Protein AF-A0A2G6ERZ7-F1 (afdb_monomer_lite)

Radius of gyration: 15.94 Å; chains: 1; bounding box: 24×26×52 Å

Secondary structure (DSSP, 8-state):
----EEEEEE--SSS-HHHHHHHHHHHT-SEEEEEESTTS-------TTPPP-----EEEEEEE-TT----

Foldseek 3Di:
DQDKDKDKDKADPVRDQVNVVVVLVLQPFPDKDKAAPPPPQPQPPDDVPDDTPGPRIIIIMGMGHPPRDGD

pLDDT: mean 76.34, std 14.05, range [49.41, 91.81]

Sequence (71 aa):
MQDWLEIKLQTTEQYDSDRLEEALFAAGALSVTLTSKADEAILIEPAPGELPLWEKGMIVTGLFAQGFAVA

Structure (mmCIF, N/CA/C/O backbone):
data_AF-A0A2G6ERZ7-F1
#
_entry.id   AF-A0A2G6ERZ7-F1
#
loop_
_atom_site.group_PDB
_atom_site.id
_atom_site.type_symbol
_atom_site.label_atom_id
_atom_site.label_alt_id
_atom_site.label_comp_id
_atom_site.label_asym_id
_atom_site.label_entity_id
_atom_site.label_seq_id
_atom_site.pdbx_PDB_ins_code
_atom_site.Cartn_x
_atom_site.Cartn_y
_atom_site.Cartn_z
_atom_site.occupancy
_atom_site.B_iso_or_equiv
_atom_site.auth_seq_id
_atom_site.auth_comp_id
_atom_site.auth_asym_id
_atom_site.auth_atom_id
_atom_site.pdbx_PDB_model_num
ATOM 1 N N . MET A 1 1 ? -1.253 14.229 22.928 1.00 49.41 1 MET A N 1
ATOM 2 C CA . MET A 1 1 ? -0.336 14.096 21.780 1.00 49.41 1 MET A CA 1
ATOM 3 C C . MET A 1 1 ? -1.019 13.148 20.813 1.00 49.41 1 MET A C 1
ATOM 5 O O . MET A 1 1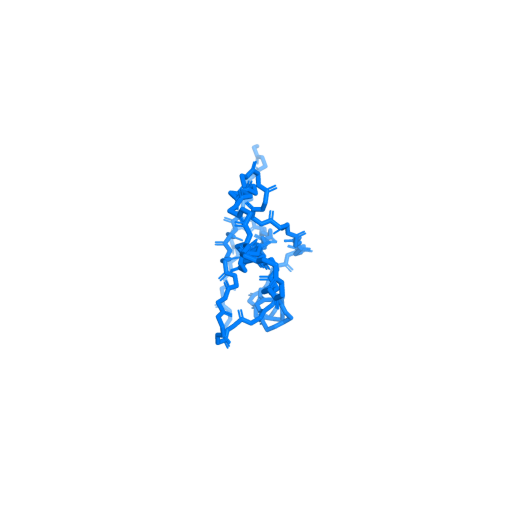 ? -1.558 12.153 21.277 1.00 49.41 1 MET A O 1
ATOM 9 N N . GLN A 1 2 ? -1.183 13.527 19.546 1.00 52.97 2 GLN A N 1
ATOM 10 C CA . GLN A 1 2 ? -1.776 12.633 18.547 1.00 52.97 2 GLN A CA 1
ATOM 11 C C . GLN A 1 2 ? -0.661 11.722 18.052 1.00 52.97 2 GLN A C 1
ATOM 13 O O . GLN A 1 2 ? 0.160 12.134 17.241 1.00 52.97 2 GLN A O 1
ATOM 18 N N . ASP A 1 3 ? -0.607 10.523 18.615 1.00 77.19 3 ASP A N 1
ATOM 19 C CA . ASP A 1 3 ? 0.434 9.541 18.350 1.00 77.19 3 ASP A CA 1
ATOM 20 C C . ASP A 1 3 ? -0.044 8.621 17.217 1.00 77.19 3 ASP A C 1
ATOM 22 O O . ASP A 1 3 ? -0.77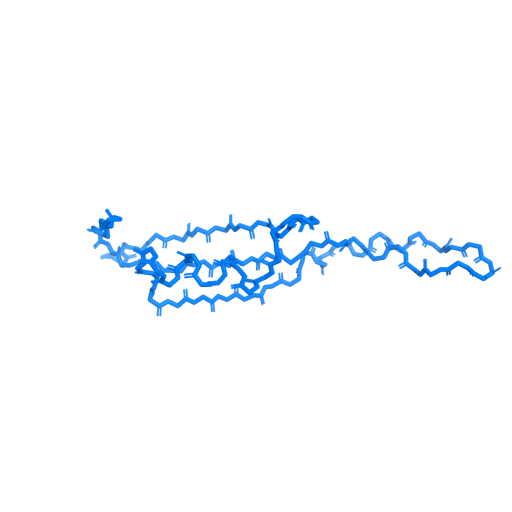0 7.658 17.437 1.00 77.19 3 ASP A O 1
ATOM 26 N N . TRP A 1 4 ? 0.298 8.951 15.978 1.00 81.12 4 TRP A N 1
ATOM 27 C CA . TRP A 1 4 ? -0.040 8.156 14.795 1.00 81.12 4 TRP A CA 1
ATOM 28 C C . TRP A 1 4 ? 1.230 7.605 14.153 1.00 81.12 4 TRP A C 1
ATOM 30 O O . TRP A 1 4 ? 2.307 8.185 14.297 1.00 81.12 4 TRP A O 1
ATOM 40 N N . LEU A 1 5 ? 1.110 6.466 13.468 1.00 86.81 5 LEU A N 1
ATOM 41 C CA . LEU A 1 5 ? 2.214 5.854 12.730 1.00 86.81 5 LEU A CA 1
ATOM 42 C C . LEU A 1 5 ? 2.005 6.075 11.231 1.00 86.81 5 LEU A C 1
ATOM 44 O O . LEU A 1 5 ? 0.936 5.787 10.700 1.00 86.81 5 LEU A O 1
ATOM 48 N N . GLU A 1 6 ? 3.040 6.561 10.554 1.00 90.06 6 GLU A N 1
ATOM 49 C CA . GLU A 1 6 ? 3.074 6.719 9.100 1.00 90.06 6 GLU A CA 1
ATOM 50 C C . GLU A 1 6 ? 4.050 5.710 8.499 1.00 90.06 6 GLU A C 1
ATOM 52 O O . GLU A 1 6 ? 5.195 5.614 8.943 1.00 90.06 6 GLU A O 1
ATOM 57 N N . ILE A 1 7 ? 3.618 4.975 7.475 1.00 89.00 7 ILE A N 1
ATOM 58 C CA . ILE A 1 7 ? 4.464 4.035 6.734 1.00 89.00 7 ILE A CA 1
ATOM 59 C C . ILE A 1 7 ? 4.501 4.469 5.272 1.00 89.00 7 ILE A C 1
ATOM 61 O O . ILE A 1 7 ? 3.458 4.540 4.632 1.00 89.00 7 ILE A O 1
ATOM 65 N N . LYS A 1 8 ? 5.699 4.727 4.734 1.00 89.62 8 LYS A N 1
ATOM 66 C CA . LYS A 1 8 ? 5.914 5.070 3.319 1.00 89.62 8 LYS A CA 1
ATOM 67 C C . LYS A 1 8 ? 6.559 3.907 2.590 1.00 89.62 8 LYS A C 1
ATOM 69 O O . LYS A 1 8 ? 7.624 3.442 2.989 1.00 89.62 8 LYS A O 1
ATOM 74 N N . LEU A 1 9 ? 5.929 3.473 1.510 1.00 87.00 9 LEU A N 1
ATOM 75 C CA . LEU A 1 9 ? 6.381 2.384 0.657 1.00 87.00 9 LEU A CA 1
ATOM 76 C C . LEU A 1 9 ? 6.573 2.920 -0.756 1.00 87.00 9 LEU A C 1
ATOM 78 O O . LEU A 1 9 ? 5.713 3.621 -1.275 1.00 87.00 9 LEU A O 1
ATOM 82 N N . GLN A 1 10 ? 7.695 2.598 -1.386 1.00 87.38 10 GLN A N 1
ATOM 83 C CA . GLN A 1 10 ? 7.936 2.958 -2.779 1.00 87.38 10 GLN A CA 1
ATOM 84 C C . GLN A 1 10 ? 7.515 1.802 -3.688 1.00 87.38 10 GLN A C 1
ATOM 86 O O . GLN A 1 10 ? 7.910 0.658 -3.462 1.00 87.38 10 GLN A O 1
ATOM 91 N N . THR A 1 11 ? 6.752 2.105 -4.738 1.00 84.56 11 THR A N 1
ATOM 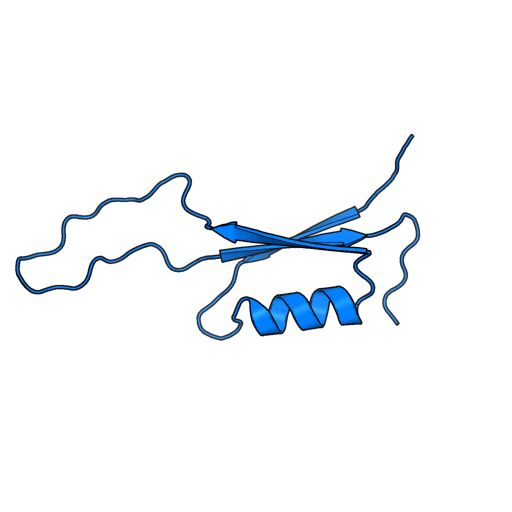92 C CA . THR A 1 11 ? 6.427 1.139 -5.788 1.00 84.56 11 THR A CA 1
ATOM 93 C C . THR A 1 11 ? 7.694 0.694 -6.503 1.00 84.56 11 THR A C 1
ATOM 95 O O . THR A 1 11 ? 8.590 1.496 -6.774 1.00 84.56 11 THR A O 1
ATOM 98 N N . THR A 1 12 ? 7.732 -0.571 -6.889 1.00 82.12 12 THR A N 1
ATOM 99 C CA . THR A 1 12 ? 8.806 -1.161 -7.695 1.00 82.12 12 THR A CA 1
ATOM 100 C C . THR A 1 12 ? 8.197 -1.794 -8.942 1.00 82.12 12 THR A C 1
ATOM 102 O O . THR A 1 12 ? 6.978 -1.873 -9.059 1.00 82.12 12 THR A O 1
ATOM 105 N N . GLU A 1 13 ? 9.011 -2.306 -9.866 1.00 77.56 13 GLU A N 1
ATOM 106 C CA . GLU A 1 13 ? 8.483 -3.027 -11.038 1.00 77.56 13 GLU A CA 1
ATOM 107 C C . GLU A 1 13 ? 7.648 -4.266 -10.665 1.00 77.56 13 GLU A C 1
ATOM 109 O O . GLU A 1 13 ? 6.820 -4.713 -11.453 1.00 77.56 13 GLU A O 1
ATOM 114 N N . GLN A 1 14 ? 7.849 -4.818 -9.463 1.00 81.06 14 GLN A N 1
ATOM 115 C CA . GLN A 1 14 ? 7.144 -6.005 -8.975 1.00 81.06 14 GLN A CA 1
ATOM 116 C C . GLN A 1 14 ? 5.921 -5.680 -8.095 1.00 81.06 14 GLN A C 1
ATOM 118 O O . GLN A 1 14 ? 5.015 -6.511 -7.969 1.00 81.06 14 GLN A O 1
ATOM 123 N N . TYR A 1 15 ? 5.896 -4.491 -7.487 1.00 82.81 15 TYR A N 1
ATOM 124 C CA . TYR A 1 15 ? 4.856 -4.047 -6.557 1.00 82.81 15 TYR A CA 1
ATOM 125 C C . TYR A 1 15 ? 4.358 -2.665 -6.975 1.00 82.81 15 TYR A C 1
ATOM 127 O O . TYR A 1 15 ? 5.033 -1.658 -6.737 1.00 82.81 15 TYR A O 1
ATOM 135 N N . ASP A 1 16 ? 3.195 -2.650 -7.622 1.00 85.62 16 ASP A N 1
ATOM 136 C CA . ASP A 1 16 ? 2.496 -1.443 -8.050 1.00 85.62 16 ASP A CA 1
ATOM 137 C C . ASP A 1 16 ? 1.772 -0.751 -6.884 1.00 85.62 16 ASP A C 1
ATOM 139 O O . ASP A 1 16 ? 1.760 -1.228 -5.746 1.00 85.62 16 ASP A O 1
ATOM 143 N N . SER A 1 17 ? 1.214 0.426 -7.167 1.00 85.25 17 SER A N 1
ATOM 144 C CA . SER A 1 17 ? 0.479 1.225 -6.189 1.00 85.25 17 SER A CA 1
ATOM 145 C C . SER A 1 17 ? -0.697 0.467 -5.591 1.00 85.25 17 SER A C 1
ATOM 147 O O . SER A 1 17 ? -0.899 0.522 -4.383 1.00 85.25 17 SER A O 1
ATOM 149 N N . ASP A 1 18 ? -1.426 -0.261 -6.428 1.00 87.25 18 ASP A N 1
ATOM 150 C CA . ASP A 1 18 ? -2.698 -0.880 -6.075 1.00 87.25 18 ASP A CA 1
ATOM 151 C C . ASP A 1 18 ? -2.465 -2.037 -5.099 1.00 87.25 18 ASP A C 1
ATOM 153 O O . ASP A 1 18 ? -3.110 -2.117 -4.055 1.00 87.25 18 ASP A O 1
ATOM 157 N N . ARG A 1 19 ? -1.450 -2.876 -5.351 1.00 89.19 19 ARG A N 1
ATOM 158 C CA . ARG A 1 19 ? -1.050 -3.938 -4.415 1.00 89.19 19 ARG A CA 1
ATOM 159 C C . ARG A 1 19 ? -0.567 -3.400 -3.080 1.00 89.19 19 ARG A C 1
ATOM 161 O O . ARG A 1 19 ? -0.829 -4.007 -2.042 1.00 89.19 19 ARG A O 1
ATOM 168 N N . LEU A 1 20 ? 0.190 -2.304 -3.094 1.00 89.44 20 LEU A N 1
ATOM 169 C CA . LEU A 1 20 ? 0.676 -1.688 -1.861 1.00 89.44 20 LEU A CA 1
ATOM 170 C C . LEU A 1 20 ? -0.470 -1.034 -1.080 1.00 89.44 20 LEU A C 1
ATOM 172 O O . LEU A 1 20 ? -0.494 -1.132 0.144 1.00 89.44 20 LEU A O 1
ATOM 176 N N . GLU A 1 21 ? -1.428 -0.416 -1.767 1.00 90.19 21 GLU A N 1
ATOM 177 C CA . GLU A 1 21 ? -2.635 0.147 -1.165 1.00 90.19 21 GLU A CA 1
ATOM 178 C C . GLU A 1 21 ? -3.481 -0.940 -0.493 1.00 90.19 21 GLU A C 1
ATOM 180 O O . GLU A 1 21 ? -3.787 -0.831 0.698 1.00 90.19 21 GLU A O 1
ATOM 185 N N . GLU A 1 22 ? -3.785 -2.024 -1.209 1.00 91.50 22 GLU A N 1
ATOM 186 C CA . GLU A 1 22 ? -4.513 -3.169 -0.659 1.00 91.50 22 GLU A CA 1
ATOM 187 C C . GLU A 1 22 ? -3.798 -3.759 0.562 1.00 91.50 22 GLU A C 1
ATOM 189 O O . GLU A 1 22 ? -4.438 -4.037 1.575 1.00 91.50 22 GLU A O 1
ATOM 194 N N . ALA A 1 23 ? -2.470 -3.903 0.507 1.00 90.25 23 ALA A N 1
ATOM 195 C CA . ALA A 1 23 ? -1.682 -4.413 1.626 1.00 90.25 23 ALA A CA 1
ATOM 196 C C . ALA A 1 23 ? -1.728 -3.488 2.852 1.00 90.25 23 ALA A C 1
ATOM 198 O O . ALA A 1 23 ? -1.811 -3.977 3.978 1.00 90.25 23 ALA A O 1
ATOM 199 N N . LEU A 1 24 ? -1.701 -2.165 2.664 1.00 89.44 24 LEU A N 1
ATOM 200 C CA . LEU A 1 24 ? -1.795 -1.202 3.765 1.00 89.44 24 LEU A CA 1
ATOM 201 C C . LEU A 1 24 ? -3.188 -1.211 4.401 1.00 89.44 24 LEU A C 1
ATOM 203 O O . LEU A 1 24 ? -3.298 -1.205 5.629 1.00 89.44 24 LEU A O 1
ATOM 207 N N . PHE A 1 25 ? -4.250 -1.283 3.598 1.00 90.06 25 PHE A N 1
ATOM 208 C CA . PHE A 1 25 ? -5.607 -1.411 4.126 1.00 90.06 25 PHE A CA 1
ATOM 209 C C . PHE A 1 25 ? -5.835 -2.752 4.823 1.00 90.06 25 PHE A C 1
ATOM 211 O O . PHE A 1 25 ? -6.390 -2.770 5.920 1.00 90.06 25 PHE A O 1
ATOM 218 N N . ALA A 1 26 ? -5.359 -3.856 4.242 1.00 89.06 26 ALA A N 1
ATOM 219 C CA . ALA A 1 26 ? -5.417 -5.176 4.864 1.00 89.06 26 ALA A CA 1
ATOM 220 C C . ALA A 1 26 ? -4.617 -5.226 6.171 1.00 89.06 26 ALA A C 1
ATOM 222 O O . ALA A 1 26 ? -5.045 -5.873 7.124 1.00 89.06 26 ALA A O 1
ATOM 223 N N . ALA A 1 27 ? -3.488 -4.513 6.232 1.00 87.75 27 ALA A N 1
ATOM 224 C CA . ALA A 1 27 ? -2.723 -4.374 7.456 1.00 87.75 27 ALA A CA 1
ATOM 225 C C . ALA A 1 27 ? -3.528 -3.629 8.520 1.00 87.75 27 ALA A C 1
ATOM 227 O O . ALA A 1 27 ? -3.468 -4.048 9.658 1.00 87.75 27 ALA A O 1
ATOM 228 N N . GLY A 1 28 ? -4.303 -2.594 8.179 1.00 88.88 28 GLY A N 1
ATOM 229 C CA . GLY A 1 28 ? -5.118 -1.827 9.134 1.00 88.88 28 GLY A CA 1
ATOM 230 C C . GLY A 1 28 ? -4.940 -0.311 9.037 1.00 88.88 28 GLY A C 1
ATOM 231 O O . GLY A 1 28 ? -5.154 0.401 10.023 1.00 88.88 28 GLY A O 1
ATOM 232 N N . ALA A 1 29 ? -4.508 0.195 7.880 1.00 89.56 29 ALA A N 1
ATOM 233 C CA . ALA A 1 29 ? -4.376 1.625 7.644 1.00 89.56 29 ALA A CA 1
ATOM 234 C C . ALA A 1 29 ? -5.745 2.319 7.710 1.00 89.56 29 ALA A C 1
ATOM 236 O O . ALA A 1 29 ? -6.732 1.861 7.138 1.00 89.56 29 ALA A O 1
ATOM 237 N N . LEU A 1 30 ? -5.789 3.467 8.383 1.00 89.19 30 LEU A N 1
ATOM 238 C CA . LEU A 1 30 ? -6.945 4.363 8.425 1.00 89.19 30 LEU A CA 1
ATOM 239 C C . LEU A 1 30 ? -7.103 5.156 7.124 1.00 89.19 30 LEU A C 1
ATOM 241 O O . LEU A 1 30 ? -8.212 5.521 6.748 1.00 89.19 30 LEU A O 1
ATOM 245 N N . SER A 1 31 ? -5.983 5.469 6.476 1.00 90.38 31 SER A N 1
ATOM 246 C CA . SER A 1 31 ? -5.931 6.226 5.229 1.00 90.38 31 SER A CA 1
ATOM 247 C C . SER A 1 31 ? -4.690 5.827 4.449 1.00 90.38 31 SER A C 1
ATOM 249 O O . SER A 1 31 ? -3.631 5.626 5.045 1.00 90.38 31 SER A O 1
ATOM 251 N N . VAL A 1 32 ? -4.809 5.774 3.124 1.00 90.38 32 VAL A N 1
ATOM 252 C CA . VAL A 1 32 ? -3.685 5.573 2.207 1.00 90.38 32 VAL A CA 1
ATOM 253 C C . VAL A 1 32 ? -3.616 6.756 1.242 1.00 90.38 32 VAL A C 1
ATOM 255 O O . VAL A 1 32 ? -4.636 7.184 0.709 1.00 90.38 32 VAL A O 1
ATOM 258 N N . THR A 1 33 ? -2.421 7.308 1.048 1.00 90.62 33 THR A N 1
ATOM 259 C CA . THR A 1 33 ? -2.155 8.443 0.156 1.00 90.62 33 THR A CA 1
ATOM 260 C C . THR A 1 33 ? -1.081 8.059 -0.850 1.00 90.62 33 THR A C 1
ATOM 262 O O . THR A 1 33 ? -0.030 7.547 -0.464 1.00 90.62 33 THR A O 1
ATOM 265 N N . LEU A 1 34 ? -1.319 8.336 -2.131 1.00 87.44 34 LEU A N 1
ATOM 266 C CA . LEU A 1 34 ? -0.371 8.072 -3.208 1.00 87.44 34 LEU A CA 1
ATOM 267 C C . LEU A 1 34 ? 0.269 9.386 -3.644 1.00 87.44 34 LEU A C 1
ATOM 269 O O . LEU A 1 34 ? -0.420 10.324 -4.045 1.00 87.44 34 LEU A O 1
ATOM 273 N N . THR A 1 35 ? 1.592 9.432 -3.605 1.00 81.69 35 THR A N 1
ATOM 274 C CA . THR A 1 35 ? 2.378 10.597 -4.010 1.00 81.69 35 THR A CA 1
ATOM 275 C C . THR A 1 35 ? 3.396 10.159 -5.047 1.00 81.69 35 THR A C 1
ATOM 277 O O . THR A 1 35 ? 4.067 9.151 -4.871 1.00 81.69 35 THR A O 1
ATOM 280 N N . SER A 1 36 ? 3.552 10.896 -6.141 1.00 74.06 36 SER A N 1
ATOM 281 C CA . SER A 1 36 ? 4.671 10.638 -7.054 1.00 74.06 36 SER A CA 1
ATOM 282 C C . SER A 1 36 ? 5.991 11.009 -6.369 1.00 74.06 36 SER A C 1
ATOM 284 O O . SER A 1 36 ? 6.057 12.051 -5.725 1.00 74.06 36 SER A O 1
ATOM 286 N N . LYS A 1 37 ? 7.061 10.215 -6.530 1.00 66.69 37 LYS A N 1
ATOM 287 C CA . LYS A 1 37 ? 8.422 10.553 -6.048 1.00 66.69 37 LYS A CA 1
ATOM 288 C C . LYS A 1 37 ? 9.004 11.797 -6.751 1.00 66.69 37 LYS A C 1
ATOM 290 O O . LYS A 1 37 ? 10.106 12.229 -6.433 1.00 66.69 37 LYS A O 1
ATOM 295 N N . ALA A 1 38 ? 8.292 12.367 -7.721 1.00 57.22 38 ALA A N 1
ATOM 296 C CA . ALA A 1 38 ? 8.725 13.499 -8.526 1.00 57.22 38 ALA A CA 1
ATOM 297 C C . ALA A 1 38 ? 8.786 14.826 -7.740 1.00 57.22 38 ALA A C 1
ATOM 299 O O . ALA A 1 38 ? 8.005 15.732 -8.007 1.00 57.22 38 ALA A O 1
ATOM 300 N N . ASP A 1 39 ? 9.738 14.962 -6.818 1.00 55.22 39 ASP A N 1
ATOM 301 C CA . ASP A 1 39 ? 10.281 16.277 -6.445 1.00 55.22 39 ASP A CA 1
ATOM 302 C C . ASP A 1 39 ? 11.527 16.631 -7.278 1.00 55.22 39 ASP A C 1
ATOM 304 O O . ASP A 1 39 ? 11.793 17.801 -7.532 1.00 55.22 39 ASP A O 1
ATOM 308 N N . GLU A 1 40 ? 12.231 15.640 -7.833 1.00 50.69 40 GLU A N 1
ATOM 309 C CA . GLU A 1 40 ? 13.270 15.858 -8.843 1.00 50.69 40 GLU A CA 1
ATOM 310 C C . GLU A 1 40 ? 12.967 14.992 -10.061 1.00 50.69 40 GLU A C 1
ATOM 312 O O . GLU A 1 40 ? 13.409 13.850 -10.187 1.00 50.69 40 GLU A O 1
ATOM 317 N N . ALA A 1 41 ? 12.189 15.543 -10.992 1.00 53.03 41 ALA A N 1
ATOM 318 C CA . ALA A 1 41 ? 12.254 15.077 -12.364 1.00 53.03 41 ALA A CA 1
ATOM 319 C C . ALA A 1 41 ? 13.679 15.364 -12.851 1.00 53.03 41 ALA A C 1
ATOM 321 O O . ALA A 1 41 ? 13.971 16.466 -13.315 1.00 53.03 41 ALA A O 1
ATOM 322 N N . ILE A 1 42 ? 14.582 14.391 -12.717 1.00 52.88 42 ILE A N 1
ATOM 323 C CA . ILE A 1 42 ? 15.818 14.387 -13.488 1.00 52.88 42 ILE A CA 1
ATOM 324 C C . ILE A 1 42 ? 15.361 14.260 -14.944 1.00 52.88 42 ILE A C 1
ATOM 326 O O . ILE A 1 42 ? 15.141 13.170 -15.464 1.00 52.88 42 ILE A O 1
ATOM 330 N N . LEU A 1 43 ? 15.117 15.409 -15.572 1.00 55.44 43 LEU A N 1
ATOM 331 C CA . LEU A 1 43 ? 14.851 15.553 -16.992 1.00 55.44 43 LEU A CA 1
ATOM 332 C C . LEU A 1 43 ? 16.155 15.230 -17.719 1.00 55.44 43 LEU A C 1
ATOM 334 O O . LEU A 1 43 ? 16.898 16.121 -18.118 1.00 55.44 43 LEU A O 1
ATOM 338 N N . ILE A 1 44 ? 16.465 13.943 -17.853 1.00 56.69 44 ILE A N 1
ATOM 339 C CA . ILE A 1 44 ? 17.398 13.518 -18.888 1.00 56.69 44 ILE A CA 1
ATOM 340 C C . ILE A 1 44 ? 16.623 13.632 -20.189 1.00 56.69 44 ILE A C 1
ATOM 342 O O . ILE A 1 44 ? 15.705 12.851 -20.428 1.00 56.69 44 ILE A O 1
ATOM 346 N N . GLU A 1 45 ? 16.950 14.648 -20.988 1.00 58.78 45 GLU A N 1
ATOM 347 C CA . GLU A 1 45 ? 16.427 14.766 -22.344 1.00 58.78 45 GLU A CA 1
ATOM 348 C C . GLU A 1 45 ? 16.877 13.530 -23.137 1.00 58.78 45 GLU A C 1
ATOM 350 O O . GLU A 1 45 ? 18.081 13.340 -23.342 1.00 58.78 45 GLU A O 1
ATOM 355 N N . PRO A 1 46 ? 15.943 12.650 -23.537 1.00 59.78 46 PRO A N 1
ATOM 356 C CA . PRO A 1 46 ? 16.289 11.470 -24.307 1.00 59.78 46 PRO A CA 1
ATOM 357 C C . PRO A 1 46 ? 16.596 11.867 -25.759 1.00 59.78 46 PRO A C 1
ATOM 359 O O . PRO A 1 46 ? 16.216 12.947 -26.225 1.00 59.78 46 PRO A O 1
ATOM 362 N N . ALA A 1 47 ? 17.278 10.995 -26.502 1.00 67.25 47 ALA A N 1
ATOM 363 C CA . ALA A 1 47 ? 17.533 11.248 -27.916 1.00 67.25 47 ALA A CA 1
ATOM 364 C C . ALA A 1 47 ? 16.204 11.311 -28.708 1.00 67.25 47 ALA A C 1
ATOM 366 O O . ALA A 1 47 ? 15.201 10.721 -28.289 1.00 67.25 47 ALA A O 1
ATOM 367 N N . PRO A 1 48 ? 16.153 11.995 -29.869 1.00 62.88 48 PRO A N 1
ATOM 368 C CA . PRO A 1 48 ? 14.943 12.055 -30.686 1.00 62.88 48 PRO A CA 1
ATOM 369 C C . PRO A 1 48 ? 14.434 10.643 -31.033 1.00 62.88 48 PRO A C 1
ATOM 371 O O . PRO A 1 48 ? 15.067 9.933 -31.810 1.00 62.88 48 PRO A O 1
ATOM 374 N N . GLY A 1 49 ? 13.290 10.243 -30.463 1.00 67.19 49 GLY A N 1
ATOM 375 C CA . GLY A 1 49 ? 12.664 8.929 -30.680 1.00 67.19 49 GLY A CA 1
ATOM 376 C C . GLY A 1 49 ? 12.594 8.012 -29.452 1.00 67.19 49 GLY A C 1
ATOM 377 O O . GLY A 1 49 ? 11.957 6.963 -29.527 1.00 67.19 49 GLY A O 1
ATOM 378 N N . GLU A 1 50 ? 13.190 8.395 -28.325 1.00 62.72 50 GLU A N 1
ATOM 379 C CA . GLU A 1 50 ? 13.136 7.634 -27.074 1.00 62.72 50 GLU A CA 1
ATOM 380 C C . GLU A 1 50 ? 12.056 8.184 -26.122 1.00 62.72 50 GLU A C 1
ATOM 382 O O . GLU A 1 50 ? 11.804 9.389 -26.056 1.00 62.72 50 GLU A O 1
ATOM 387 N N . LEU A 1 51 ? 11.377 7.288 -25.395 1.00 58.88 51 LEU A N 1
ATOM 388 C CA . LEU A 1 51 ? 10.385 7.681 -24.391 1.00 58.88 51 LEU A CA 1
ATOM 389 C C . LEU A 1 51 ? 11.090 8.343 -23.197 1.00 58.88 51 LEU A C 1
ATOM 391 O O . LEU A 1 51 ? 12.144 7.859 -22.779 1.00 58.88 51 LEU A O 1
ATOM 395 N N . PRO A 1 52 ? 10.511 9.403 -22.607 1.00 58.62 52 PRO A N 1
ATOM 396 C CA . PRO A 1 52 ? 11.101 10.052 -21.447 1.00 58.62 52 PRO A CA 1
ATOM 397 C C . PRO A 1 52 ? 11.231 9.058 -20.288 1.00 58.62 52 PRO A C 1
ATOM 399 O O . PRO A 1 52 ? 10.256 8.419 -19.883 1.00 58.62 52 PRO A O 1
ATOM 402 N N . LEU A 1 53 ? 12.446 8.935 -19.749 1.00 55.28 53 LEU A N 1
ATO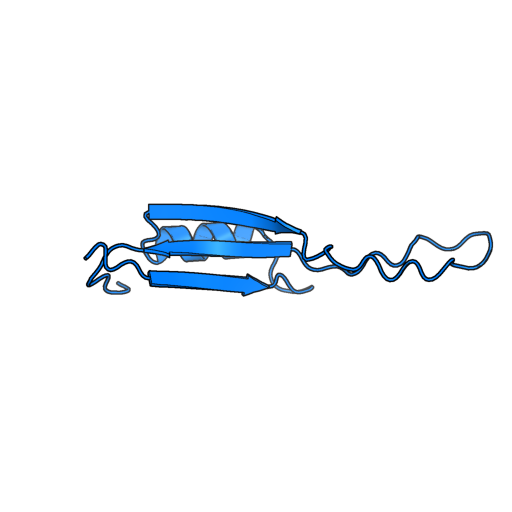M 403 C CA . LEU A 1 53 ? 12.751 8.097 -18.592 1.00 55.28 53 LEU A CA 1
ATOM 404 C C . LEU A 1 53 ? 12.311 8.825 -17.312 1.00 55.28 53 LEU A C 1
ATOM 406 O O . LEU A 1 53 ? 13.132 9.240 -16.501 1.00 55.28 53 LEU A O 1
ATOM 410 N N . TRP A 1 54 ? 11.006 9.051 -17.149 1.00 57.28 54 TRP A N 1
ATOM 411 C CA . TRP A 1 54 ? 10.477 9.512 -15.868 1.00 57.28 54 TRP A CA 1
ATOM 412 C C . TRP A 1 54 ? 10.811 8.454 -14.812 1.00 57.28 54 TRP A C 1
ATOM 414 O O . TRP A 1 54 ? 10.500 7.277 -15.008 1.00 57.28 54 TRP A O 1
ATOM 424 N N . GLU A 1 55 ? 11.468 8.861 -13.720 1.00 55.44 55 GLU A N 1
ATOM 425 C CA . GLU A 1 55 ? 11.739 8.001 -12.564 1.00 55.44 55 GLU A CA 1
ATOM 426 C C . GLU A 1 55 ? 10.432 7.312 -12.144 1.00 55.44 55 GLU A C 1
ATOM 428 O O . GLU A 1 55 ? 9.499 7.937 -11.635 1.00 55.44 55 GLU A O 1
ATOM 433 N N . LYS A 1 56 ? 10.347 6.006 -12.403 1.00 60.91 56 LYS A N 1
ATOM 434 C CA . LYS A 1 56 ? 9.199 5.187 -12.027 1.00 60.91 56 LYS A CA 1
ATOM 435 C C . LYS A 1 56 ? 9.273 4.934 -10.527 1.00 60.91 56 LYS A C 1
ATOM 437 O O . LYS A 1 56 ? 10.019 4.079 -10.062 1.00 60.91 56 LYS A O 1
ATOM 442 N N . GLY A 1 57 ? 8.506 5.697 -9.764 1.00 66.81 57 GLY A N 1
ATOM 443 C CA . GLY A 1 57 ? 8.364 5.487 -8.331 1.00 66.81 57 GLY A CA 1
ATOM 444 C C . GLY A 1 57 ? 7.210 6.308 -7.789 1.00 66.81 57 GLY A C 1
ATOM 445 O O . GLY A 1 57 ? 7.344 7.509 -7.591 1.00 66.81 57 GLY A O 1
ATOM 446 N N . MET A 1 58 ? 6.071 5.673 -7.545 1.00 77.81 58 MET A N 1
ATOM 447 C CA . MET A 1 58 ? 5.058 6.223 -6.656 1.00 77.81 58 MET A CA 1
ATOM 448 C C . MET A 1 58 ? 5.405 5.838 -5.218 1.00 77.81 58 MET A C 1
ATOM 450 O O . MET A 1 58 ? 5.958 4.775 -4.951 1.00 77.81 58 MET A O 1
ATOM 454 N N . ILE A 1 59 ? 5.102 6.724 -4.287 1.00 86.88 59 ILE A N 1
ATOM 455 C CA . ILE A 1 59 ? 5.187 6.509 -2.853 1.00 86.88 59 ILE A CA 1
ATOM 456 C C . ILE A 1 59 ? 3.764 6.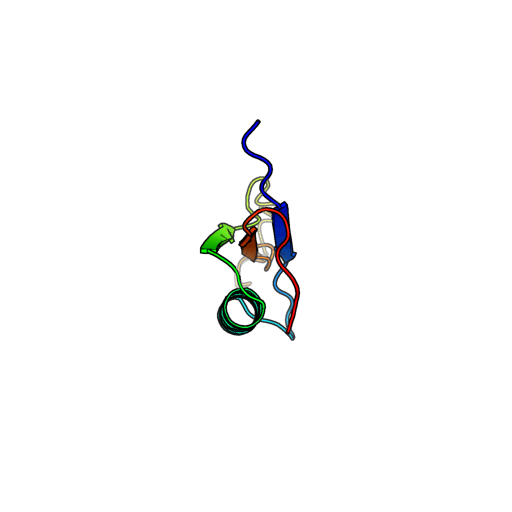326 -2.344 1.00 86.88 59 ILE A C 1
ATOM 458 O O . ILE A 1 59 ? 2.939 7.232 -2.433 1.00 86.88 59 ILE A O 1
ATOM 462 N N . VAL A 1 60 ? 3.485 5.153 -1.799 1.00 89.69 60 VAL A N 1
ATOM 463 C CA . VAL A 1 60 ? 2.231 4.820 -1.136 1.00 89.69 60 VAL A CA 1
ATOM 464 C C . VAL A 1 60 ? 2.443 5.000 0.362 1.00 89.69 60 VAL A C 1
ATOM 466 O O . VAL A 1 60 ? 3.327 4.385 0.956 1.00 89.69 60 VAL A O 1
ATOM 469 N N . THR A 1 61 ? 1.668 5.887 0.973 1.00 91.25 61 THR A N 1
ATOM 470 C CA . THR A 1 61 ? 1.784 6.248 2.387 1.00 91.25 61 THR A CA 1
ATOM 471 C C . THR A 1 61 ? 0.553 5.771 3.138 1.00 91.25 61 THR A C 1
ATOM 473 O O . THR A 1 61 ? -0.544 6.229 2.843 1.00 91.25 61 THR A O 1
ATOM 476 N N . GLY A 1 62 ? 0.721 4.876 4.108 1.00 91.81 62 GLY A N 1
ATOM 477 C CA . GLY A 1 62 ? -0.341 4.412 4.998 1.00 91.81 62 GLY A CA 1
ATOM 478 C C . GLY A 1 62 ? -0.277 5.097 6.359 1.00 91.81 62 GLY A C 1
ATOM 479 O O . GLY A 1 62 ? 0.783 5.148 6.985 1.00 91.81 62 GLY A O 1
ATOM 480 N N . LEU A 1 63 ? -1.418 5.598 6.824 1.00 91.25 63 LEU A N 1
ATOM 481 C CA . LEU A 1 63 ? -1.599 6.207 8.137 1.00 91.25 63 LEU A CA 1
ATOM 482 C C . LEU A 1 63 ? -2.293 5.228 9.086 1.00 91.25 63 LEU A C 1
ATOM 484 O O . LEU A 1 63 ? -3.368 4.725 8.770 1.00 91.25 63 LEU A O 1
ATOM 488 N N . PHE A 1 64 ? -1.730 5.015 10.272 1.00 89.69 64 PHE A N 1
ATOM 489 C CA . PHE A 1 64 ? -2.232 4.068 11.267 1.00 89.69 64 PHE A CA 1
ATOM 490 C C . PHE A 1 64 ? -2.513 4.747 12.611 1.00 89.69 64 PHE A C 1
ATOM 492 O O . PHE A 1 64 ? -1.830 5.693 13.018 1.00 89.69 64 PHE A O 1
ATOM 499 N N . ALA A 1 65 ? -3.514 4.222 13.322 1.00 87.75 65 ALA A N 1
ATOM 500 C CA . ALA A 1 65 ? -3.815 4.608 14.697 1.00 87.75 65 ALA A CA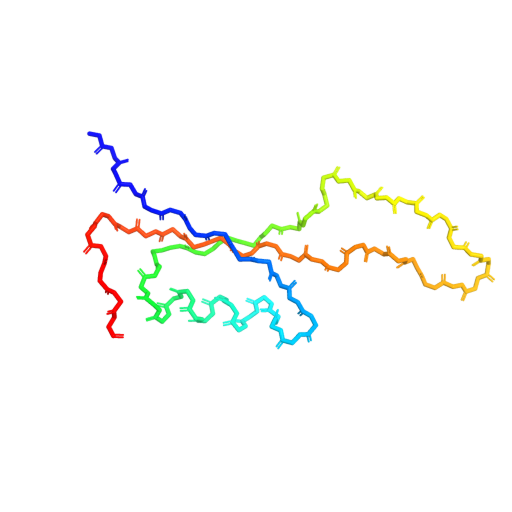 1
ATOM 501 C C . ALA A 1 65 ? -2.705 4.168 15.667 1.00 87.75 65 ALA A C 1
ATOM 503 O O . ALA A 1 65 ? -1.984 3.198 15.416 1.00 87.75 65 ALA A O 1
ATOM 504 N N . GLN A 1 66 ? -2.618 4.826 16.825 1.00 82.94 66 GLN A N 1
ATOM 505 C CA . GLN A 1 66 ? -1.756 4.369 17.913 1.00 82.94 66 GLN A CA 1
ATOM 506 C C . GLN A 1 66 ? -2.124 2.948 18.356 1.00 82.94 66 GLN A C 1
ATOM 508 O O . GLN A 1 66 ? -3.299 2.645 18.557 1.00 82.94 66 GLN A O 1
ATOM 513 N N . GLY A 1 67 ? -1.120 2.092 18.569 1.00 75.94 67 GLY A N 1
ATOM 514 C CA . GLY A 1 67 ? -1.341 0.733 19.079 1.00 75.94 67 GLY A CA 1
ATOM 515 C C . GLY A 1 67 ? -1.944 -0.229 18.055 1.00 75.94 67 GLY A C 1
ATOM 516 O O . GLY A 1 67 ? -2.436 -1.290 18.432 1.00 75.94 67 GLY A O 1
ATOM 517 N N . PHE A 1 68 ? -1.903 0.138 16.774 1.00 75.12 68 PHE A N 1
ATOM 518 C CA . PHE A 1 68 ? -2.219 -0.755 15.675 1.00 75.12 68 PHE A CA 1
ATOM 519 C C . PHE A 1 68 ? -1.413 -2.069 15.787 1.00 75.12 68 PHE A C 1
ATOM 521 O O . PHE A 1 68 ? -0.189 -2.050 15.930 1.00 75.12 68 PHE A O 1
ATOM 528 N N . ALA A 1 69 ? -2.114 -3.203 15.726 1.00 67.81 69 ALA A N 1
ATOM 529 C CA . ALA A 1 69 ? -1.530 -4.535 15.655 1.00 67.81 69 ALA A CA 1
ATOM 530 C C . ALA A 1 69 ? -1.854 -5.141 14.287 1.00 67.81 69 ALA A C 1
ATOM 532 O O . ALA A 1 69 ? -3.022 -5.195 13.904 1.00 67.81 69 ALA A O 1
ATOM 533 N N . VAL A 1 70 ? -0.822 -5.588 13.568 1.00 67.19 70 VAL A N 1
ATOM 534 C CA . VAL A 1 70 ? -0.984 -6.342 12.319 1.00 67.19 70 VAL A CA 1
ATOM 535 C C . VAL A 1 70 ? -1.601 -7.696 12.681 1.00 67.19 70 VAL A C 1
ATOM 537 O O . VAL A 1 70 ? -1.058 -8.390 13.545 1.00 67.19 70 VAL A O 1
ATOM 540 N N . ALA A 1 71 ? -2.747 -8.020 12.080 1.00 59.56 71 ALA A N 1
ATOM 541 C CA . ALA A 1 71 ? -3.441 -9.295 12.273 1.00 59.56 71 ALA A CA 1
ATOM 542 C C . ALA A 1 71 ? -2.775 -10.443 11.501 1.00 59.56 71 ALA A C 1
ATOM 544 O O . ALA A 1 71 ? -2.251 -10.186 10.392 1.00 59.56 71 ALA A O 1
#